Protein AF-A0A0A0LWU3-F1 (afdb_monomer_lite)

Foldseek 3Di:
DDPPPPPDPPPDDPPVVVQLVVQLVVLVVLVVVLVVPPLVSLQVNLVCLCVVGSHRNDNPSSVVSNVSSVVSVVVVVVVPPPDDD

Organism: Cucumis sativus (NCBI:txid3659)

Sequence (85 aa):
MEISGATEALNRVPLSEVVSDCVKRWFKDTLKEAKAGDINMQVLVGQMYYSGYGVPRDAQKGRIWMTKASRSRSSVWKVSDKHPG

Structure (mmCIF, N/CA/C/O backbone):
data_AF-A0A0A0LWU3-F1
#
_entry.id   AF-A0A0A0LWU3-F1
#
loop_
_atom_site.group_PDB
_atom_site.id
_atom_site.type_symbol
_atom_site.label_atom_id
_atom_site.label_alt_id
_atom_site.label_comp_id
_atom_site.label_asym_id
_atom_site.label_entity_id
_atom_site.label_seq_id
_atom_site.pdbx_PDB_ins_code
_atom_site.Cartn_x
_atom_site.Cartn_y
_atom_site.Cartn_z
_atom_site.occupancy
_atom_site.B_iso_or_equiv
_atom_site.auth_seq_id
_atom_site.auth_comp_id
_atom_site.auth_asym_id
_atom_site.auth_atom_id
_atom_site.pdbx_PDB_model_num
ATOM 1 N N . MET A 1 1 ? -12.993 18.592 51.872 1.00 39.50 1 MET A N 1
ATOM 2 C CA . MET A 1 1 ? -11.938 17.633 51.486 1.00 39.50 1 MET A CA 1
ATOM 3 C C . MET A 1 1 ? -12.449 16.948 50.231 1.00 39.50 1 MET A C 1
ATOM 5 O O . MET A 1 1 ? -13.124 15.933 50.313 1.00 39.50 1 MET A O 1
ATOM 9 N N . GLU A 1 2 ? -12.303 17.625 49.092 1.00 39.09 2 GLU A N 1
ATOM 10 C CA . GLU A 1 2 ? -12.805 17.126 47.813 1.00 39.09 2 GLU A CA 1
ATOM 11 C C . GLU A 1 2 ? -11.828 16.065 47.329 1.00 39.09 2 GLU A C 1
ATOM 13 O O . GLU A 1 2 ? -10.647 16.331 47.109 1.00 39.09 2 GLU A O 1
ATOM 18 N N . ILE A 1 3 ? -12.304 14.827 47.283 1.00 49.94 3 ILE A N 1
ATOM 19 C CA . ILE A 1 3 ? -11.528 13.714 46.769 1.00 49.94 3 ILE A CA 1
ATOM 20 C C . ILE A 1 3 ? -11.452 13.933 45.263 1.00 49.94 3 ILE A C 1
ATOM 22 O O . ILE A 1 3 ? -12.422 13.690 44.547 1.00 49.94 3 ILE A O 1
ATOM 26 N N . SER A 1 4 ? -10.301 14.425 44.806 1.00 50.81 4 SER A N 1
ATOM 27 C CA . SER A 1 4 ? -9.882 14.485 43.406 1.00 50.81 4 SER A CA 1
ATOM 28 C C . SER A 1 4 ? -9.770 13.067 42.842 1.00 50.81 4 SER A C 1
ATOM 30 O O . SER A 1 4 ? -8.690 12.555 42.572 1.00 50.81 4 SER A O 1
ATOM 32 N N . GLY A 1 5 ? -10.912 12.401 42.697 1.00 49.22 5 GLY A N 1
ATOM 33 C CA . GLY A 1 5 ? -11.081 11.106 42.059 1.00 49.22 5 GLY A CA 1
ATOM 34 C C . GLY A 1 5 ? -11.167 11.249 40.545 1.00 49.22 5 GLY A C 1
ATOM 35 O O . GLY A 1 5 ? -12.024 10.633 39.924 1.00 49.22 5 GLY A O 1
ATOM 36 N N . ALA A 1 6 ? -10.2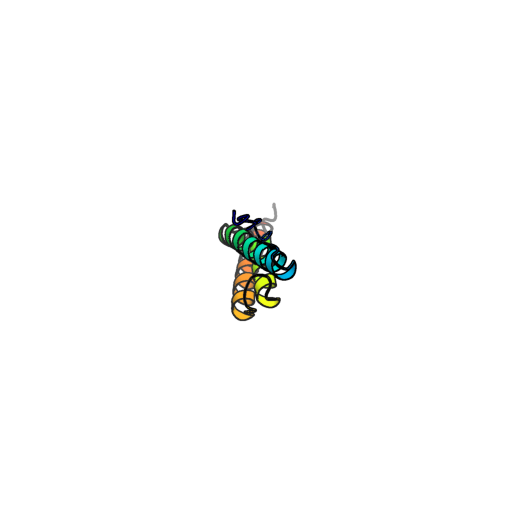94 12.054 39.937 1.00 48.38 6 ALA A N 1
ATOM 37 C CA . ALA A 1 6 ? -10.051 11.993 38.501 1.00 48.38 6 ALA A CA 1
ATOM 38 C C . ALA A 1 6 ? -9.103 10.814 38.249 1.00 48.38 6 ALA A C 1
ATOM 40 O O . ALA A 1 6 ? -7.934 10.978 37.910 1.00 48.38 6 ALA A O 1
ATOM 41 N N . THR A 1 7 ? -9.605 9.607 38.507 1.00 51.72 7 THR A N 1
ATOM 42 C CA . THR A 1 7 ? -8.973 8.381 38.034 1.00 51.72 7 THR A CA 1
ATOM 43 C C . THR A 1 7 ? -9.048 8.423 36.519 1.00 51.72 7 THR A C 1
ATOM 45 O O . THR A 1 7 ? -10.104 8.213 35.932 1.00 51.72 7 THR A O 1
ATOM 48 N N . GLU A 1 8 ? -7.930 8.835 35.927 1.00 55.19 8 GLU A N 1
ATOM 49 C CA . GLU A 1 8 ? -7.418 8.441 34.621 1.00 55.19 8 GLU A CA 1
ATOM 50 C C . GLU A 1 8 ? -8.400 7.538 33.876 1.00 55.19 8 GLU A C 1
ATOM 52 O O . GLU A 1 8 ? -8.395 6.313 34.023 1.00 55.19 8 GLU A O 1
ATOM 57 N N . ALA A 1 9 ? -9.320 8.175 33.146 1.00 57.12 9 ALA A N 1
ATOM 58 C CA . ALA A 1 9 ? -10.240 7.488 32.267 1.00 57.12 9 ALA A CA 1
ATOM 59 C C . ALA A 1 9 ? -9.369 6.711 31.285 1.00 57.12 9 ALA A C 1
ATOM 61 O O . ALA A 1 9 ? -8.798 7.293 30.365 1.00 57.12 9 ALA A O 1
ATOM 62 N N . LEU A 1 10 ? -9.192 5.415 31.565 1.00 58.69 10 LEU A N 1
ATOM 63 C CA . LEU A 1 10 ? -8.449 4.473 30.742 1.00 58.69 10 LEU A CA 1
ATOM 64 C C . LEU A 1 10 ? -8.790 4.796 29.293 1.00 58.69 10 LEU A C 1
ATOM 66 O O . LEU A 1 10 ? -9.965 4.732 28.930 1.00 58.69 10 LEU A O 1
ATOM 70 N N . ASN A 1 11 ? -7.785 5.208 28.521 1.00 69.81 11 ASN A N 1
ATOM 71 C CA . ASN A 1 11 ? -7.906 5.652 27.137 1.00 69.81 11 ASN A CA 1
ATOM 72 C C . ASN A 1 11 ? -8.322 4.460 26.256 1.00 69.81 11 ASN A C 1
ATOM 74 O O . ASN A 1 11 ? -7.521 3.856 25.544 1.00 69.81 11 ASN A O 1
ATOM 78 N N . ARG A 1 12 ? -9.573 4.023 26.421 1.00 75.12 12 ARG A N 1
ATOM 79 C CA . ARG A 1 12 ? -10.165 2.863 25.771 1.00 75.12 12 ARG A CA 1
ATOM 80 C C . ARG A 1 12 ? -10.620 3.311 24.400 1.00 75.12 12 ARG A C 1
ATOM 82 O O . ARG A 1 12 ? -11.755 3.732 24.207 1.00 75.12 12 ARG A O 1
ATOM 89 N N . VAL A 1 13 ? -9.702 3.213 23.456 1.00 83.00 13 VAL A N 1
ATOM 90 C CA . VAL A 1 13 ? -10.020 3.340 22.040 1.00 83.00 13 VAL A CA 1
ATOM 91 C C . VAL A 1 13 ? -10.807 2.108 21.578 1.00 83.00 13 VAL A C 1
ATOM 93 O O . VAL A 1 13 ? -10.516 0.984 22.009 1.00 83.00 13 VAL A O 1
ATOM 96 N N . PRO A 1 14 ? -11.822 2.278 20.717 1.00 88.94 14 PRO A N 1
ATOM 97 C CA . PRO A 1 14 ? -12.540 1.153 20.145 1.00 88.94 14 PRO A CA 1
ATOM 98 C C . PRO A 1 14 ? -11.581 0.289 19.320 1.00 88.94 14 PRO A C 1
ATOM 100 O O . PRO A 1 14 ? -10.696 0.794 18.628 1.00 88.94 14 PRO A O 1
ATOM 103 N N . LEU A 1 15 ? -11.778 -1.032 19.346 1.00 86.75 15 LEU A N 1
ATOM 104 C CA . LEU A 1 15 ? -10.922 -1.975 18.617 1.00 86.75 15 LEU A CA 1
ATOM 105 C C . LEU A 1 15 ? -10.830 -1.630 17.122 1.00 86.75 15 LEU A C 1
ATOM 107 O O . LEU A 1 15 ? -9.776 -1.787 16.513 1.00 86.75 15 LEU A O 1
ATOM 111 N N . SER A 1 16 ? -11.910 -1.101 16.544 1.00 87.81 16 SER A N 1
ATOM 112 C CA . SER A 1 16 ? -11.943 -0.623 15.160 1.00 87.81 16 SER A CA 1
ATOM 113 C C . SER A 1 16 ? -10.924 0.482 14.874 1.00 87.81 16 SER A C 1
ATOM 115 O O . SER A 1 16 ? -10.361 0.517 13.784 1.00 87.81 16 SER A O 1
ATOM 117 N N . GLU A 1 17 ? -10.672 1.377 15.829 1.00 88.38 17 GLU A N 1
ATOM 118 C CA . GLU A 1 17 ? -9.706 2.467 15.687 1.00 88.38 17 GLU A CA 1
ATOM 119 C C . GLU A 1 17 ? -8.273 1.946 15.778 1.00 88.38 17 GLU A C 1
ATOM 121 O O . GLU A 1 17 ? -7.462 2.241 14.903 1.00 88.38 17 GLU A O 1
ATOM 126 N N . VAL A 1 18 ? -7.999 1.061 16.741 1.00 89.69 18 VAL A N 1
ATOM 127 C CA . VAL A 1 18 ? -6.697 0.384 16.859 1.00 89.69 18 VAL A CA 1
ATOM 128 C C . VAL A 1 18 ? -6.376 -0.395 15.586 1.00 89.69 18 VAL A C 1
ATOM 130 O O . VAL A 1 18 ? -5.294 -0.247 15.021 1.00 89.69 18 VAL A O 1
ATOM 133 N N . VAL A 1 19 ? -7.331 -1.188 15.094 1.00 90.38 19 VAL A N 1
ATOM 134 C CA . VAL A 1 19 ? -7.174 -1.953 13.852 1.00 90.38 19 VAL A CA 1
ATOM 135 C C . VAL A 1 19 ? -6.970 -1.008 12.668 1.00 90.38 19 VAL A C 1
ATOM 137 O O . VAL A 1 19 ? -6.060 -1.229 11.873 1.00 90.38 19 VAL A O 1
ATOM 140 N N . SER A 1 20 ? -7.746 0.074 12.562 1.00 89.88 20 SER A N 1
ATOM 141 C CA . SER A 1 20 ? -7.575 1.078 11.503 1.00 89.88 20 SER A CA 1
ATOM 142 C C . SER A 1 20 ? -6.165 1.671 11.507 1.00 89.88 20 SER A C 1
ATOM 144 O O . SER A 1 20 ? -5.518 1.747 10.461 1.00 89.88 20 SER A O 1
ATOM 146 N N . ASP A 1 21 ? -5.639 2.019 12.677 1.00 91.88 21 ASP A N 1
ATOM 147 C CA . ASP A 1 21 ? -4.293 2.565 12.809 1.00 91.88 21 ASP A CA 1
ATOM 148 C C . ASP A 1 21 ? -3.197 1.545 12.505 1.00 91.88 21 ASP A C 1
ATOM 150 O O . ASP A 1 21 ? -2.220 1.886 11.831 1.00 91.88 21 ASP A O 1
ATOM 154 N N . CYS A 1 22 ? -3.368 0.287 12.914 1.0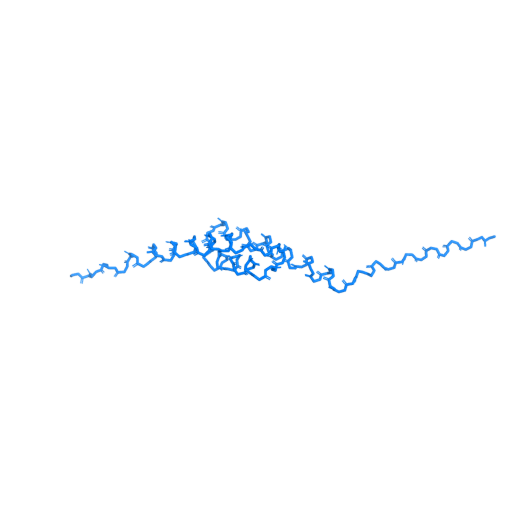0 92.69 22 CYS A N 1
ATOM 155 C CA . CYS A 1 22 ? -2.482 -0.803 12.513 1.00 92.69 22 CYS A CA 1
ATOM 156 C C . CYS A 1 22 ? -2.437 -0.945 10.989 1.00 92.69 22 CYS A C 1
ATOM 158 O O . CYS A 1 22 ? -1.352 -1.003 10.413 1.00 92.69 22 CYS A O 1
ATOM 160 N N . VAL A 1 23 ? -3.592 -0.925 10.316 1.00 93.06 23 VAL A N 1
ATOM 161 C CA . VAL A 1 23 ? -3.655 -1.061 8.854 1.00 93.06 23 VAL A CA 1
ATOM 162 C C . VAL A 1 23 ? -3.052 0.170 8.159 1.00 93.06 23 VAL A C 1
ATOM 164 O O . VAL A 1 23 ? -2.341 0.020 7.166 1.00 93.06 23 VAL A O 1
ATOM 167 N N . LYS A 1 24 ? -3.240 1.388 8.690 1.00 94.31 24 LYS A N 1
ATOM 168 C CA . LYS A 1 24 ? -2.566 2.600 8.178 1.00 94.31 24 LYS A CA 1
ATOM 169 C C . LYS A 1 24 ? -1.044 2.510 8.304 1.00 94.31 24 LYS A C 1
ATOM 171 O O . LYS A 1 24 ? -0.331 2.921 7.390 1.00 94.31 24 LYS A O 1
ATOM 176 N N . ARG A 1 25 ? -0.528 2.016 9.435 1.00 95.31 25 ARG A N 1
ATOM 177 C CA . ARG A 1 25 ? 0.919 1.822 9.646 1.00 95.31 25 ARG A CA 1
ATOM 178 C C . ARG A 1 25 ? 1.463 0.754 8.706 1.00 95.31 25 ARG A C 1
ATOM 180 O O . ARG A 1 25 ? 2.420 1.020 7.988 1.00 95.31 25 ARG A O 1
ATOM 187 N N . TRP A 1 26 ? 0.765 -0.373 8.603 1.00 94.88 26 TRP A N 1
ATOM 188 C CA . TRP A 1 26 ? 1.111 -1.444 7.676 1.00 94.88 26 TRP A CA 1
ATOM 189 C C . TRP A 1 26 ? 1.165 -0.962 6.222 1.00 94.88 26 TRP A C 1
ATOM 191 O O . TRP A 1 26 ? 2.107 -1.289 5.500 1.00 94.88 26 TRP A O 1
ATOM 201 N N . PHE A 1 27 ? 0.223 -0.111 5.800 1.00 95.69 27 PHE A N 1
ATOM 202 C CA . PHE A 1 27 ? 0.276 0.511 4.478 1.00 95.69 27 PHE A CA 1
ATOM 203 C C . PHE A 1 27 ? 1.553 1.339 4.286 1.00 95.69 27 PHE A C 1
ATOM 205 O O . PHE A 1 27 ? 2.191 1.255 3.238 1.00 95.69 27 PHE A O 1
ATOM 212 N N . LYS A 1 28 ? 1.944 2.138 5.287 1.00 95.88 28 LYS A N 1
ATOM 213 C CA . LYS A 1 28 ? 3.153 2.973 5.216 1.00 95.88 28 LYS A CA 1
ATOM 214 C C . LYS A 1 28 ? 4.421 2.132 5.093 1.00 95.88 28 LYS A C 1
ATOM 216 O O . LYS A 1 28 ? 5.258 2.451 4.249 1.00 95.88 28 LYS A O 1
ATOM 221 N N . ASP A 1 29 ? 4.537 1.068 5.882 1.00 95.50 29 ASP A N 1
ATOM 222 C CA . ASP A 1 29 ? 5.697 0.173 5.849 1.00 95.50 29 ASP A CA 1
ATOM 223 C C . ASP A 1 29 ? 5.773 -0.561 4.507 1.00 95.50 29 ASP A C 1
ATOM 225 O O . ASP A 1 29 ? 6.795 -0.519 3.825 1.00 95.50 29 ASP A O 1
ATOM 229 N N . THR A 1 30 ? 4.646 -1.102 4.041 1.00 95.00 30 THR A N 1
ATOM 230 C CA . THR A 1 30 ? 4.552 -1.739 2.719 1.00 95.00 30 THR A CA 1
ATOM 231 C C . THR A 1 30 ? 4.921 -0.760 1.600 1.00 95.00 30 THR A C 1
ATOM 233 O O . THR A 1 30 ? 5.647 -1.105 0.669 1.00 95.00 30 THR A O 1
ATOM 236 N N . LEU A 1 31 ? 4.466 0.494 1.687 1.00 95.31 31 LEU A N 1
ATOM 237 C CA . LEU A 1 31 ? 4.786 1.532 0.709 1.00 95.31 31 LEU A CA 1
ATOM 238 C C . LEU A 1 31 ? 6.280 1.866 0.681 1.00 95.31 31 LEU A C 1
ATOM 240 O O . LEU A 1 31 ? 6.815 2.163 -0.390 1.00 95.31 31 LEU A O 1
ATOM 244 N N . LYS A 1 32 ? 6.954 1.839 1.832 1.00 96.75 32 LYS A N 1
ATOM 245 C CA . LYS A 1 32 ? 8.401 2.049 1.923 1.00 96.75 32 LYS A CA 1
ATOM 246 C C . LYS A 1 32 ? 9.154 0.946 1.177 1.00 96.75 32 LYS A C 1
ATOM 248 O O . LYS A 1 32 ? 9.968 1.263 0.312 1.00 96.75 32 LYS A O 1
ATOM 253 N N . GLU A 1 33 ? 8.811 -0.314 1.416 1.00 94.81 33 GLU A N 1
ATOM 254 C CA . GLU A 1 33 ? 9.446 -1.460 0.749 1.00 94.81 33 GLU A CA 1
ATOM 255 C C . GLU A 1 33 ? 9.112 -1.524 -0.753 1.00 94.81 33 GLU A C 1
ATOM 257 O O . GLU A 1 33 ? 9.976 -1.744 -1.605 1.00 94.81 33 GLU A O 1
ATOM 262 N N . ALA A 1 34 ? 7.871 -1.198 -1.127 1.00 94.69 34 ALA A N 1
ATOM 263 C CA . ALA A 1 34 ? 7.465 -1.095 -2.527 1.00 94.69 34 ALA A CA 1
ATOM 264 C C . ALA A 1 34 ? 8.270 -0.024 -3.288 1.00 94.69 34 ALA A C 1
ATOM 266 O O . ALA A 1 34 ? 8.578 -0.181 -4.478 1.00 94.69 34 ALA A O 1
ATOM 267 N N . LYS A 1 35 ? 8.618 1.081 -2.612 1.00 92.88 35 LYS A N 1
ATOM 268 C CA . LYS A 1 35 ? 9.501 2.129 -3.147 1.00 92.88 35 LYS A CA 1
ATOM 269 C C . LYS A 1 35 ? 10.959 1.680 -3.220 1.00 92.88 35 LYS A C 1
ATOM 271 O O . LYS A 1 35 ? 11.620 2.075 -4.176 1.00 92.88 35 LYS A O 1
ATOM 276 N N . ALA A 1 36 ? 11.420 0.854 -2.279 1.00 92.25 36 ALA A N 1
ATOM 277 C CA . ALA A 1 36 ? 12.753 0.248 -2.300 1.00 92.25 36 ALA A CA 1
ATOM 278 C C . ALA A 1 36 ? 12.949 -0.730 -3.474 1.00 92.25 36 ALA A C 1
ATOM 280 O O . ALA A 1 36 ? 14.078 -1.019 -3.853 1.00 92.25 36 ALA A O 1
ATOM 281 N N . GLY A 1 37 ? 11.857 -1.177 -4.103 1.00 88.94 37 GLY A N 1
ATOM 282 C CA . GLY A 1 37 ? 11.891 -1.977 -5.328 1.00 88.94 37 GLY A CA 1
ATOM 283 C C . GLY A 1 37 ? 11.383 -3.402 -5.153 1.00 88.94 37 GLY A C 1
ATOM 284 O O . GLY A 1 37 ? 11.357 -4.143 -6.135 1.00 88.94 37 GLY A O 1
ATOM 285 N N . ASP A 1 38 ? 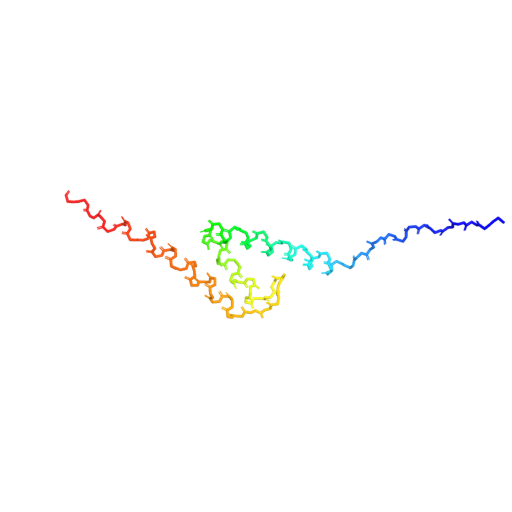10.930 -3.772 -3.953 1.00 91.75 38 ASP A N 1
ATOM 286 C CA . ASP A 1 38 ? 10.349 -5.087 -3.709 1.00 91.75 38 ASP A CA 1
ATOM 287 C C . ASP A 1 38 ? 9.057 -5.259 -4.526 1.00 91.75 38 ASP A C 1
ATOM 289 O O . ASP A 1 38 ? 8.075 -4.524 -4.374 1.00 91.75 38 ASP A O 1
ATOM 293 N N . ILE A 1 39 ? 9.071 -6.240 -5.430 1.00 91.19 39 ILE A N 1
ATOM 294 C CA . ILE A 1 39 ? 7.972 -6.513 -6.361 1.00 91.19 39 ILE A CA 1
ATOM 295 C C . ILE A 1 39 ? 6.731 -7.006 -5.607 1.00 91.19 39 ILE A C 1
ATOM 297 O O . ILE A 1 39 ? 5.616 -6.616 -5.953 1.00 91.19 39 ILE A O 1
ATOM 301 N N . ASN A 1 40 ? 6.905 -7.829 -4.570 1.00 91.38 40 ASN A N 1
ATOM 302 C CA . ASN A 1 40 ? 5.795 -8.339 -3.767 1.00 91.38 40 ASN A CA 1
ATOM 303 C C . ASN A 1 40 ? 5.112 -7.192 -3.021 1.00 91.38 40 ASN A C 1
ATOM 305 O O . ASN A 1 40 ? 3.885 -7.119 -2.994 1.00 91.38 40 ASN A O 1
ATOM 309 N N . MET A 1 41 ? 5.891 -6.245 -2.499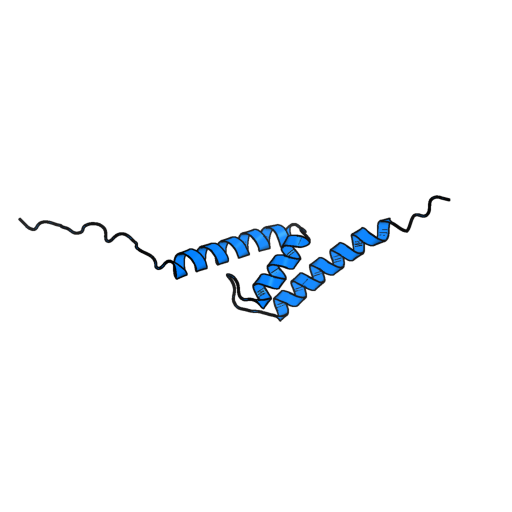 1.00 95.19 41 MET A N 1
ATOM 310 C CA . MET A 1 41 ? 5.358 -5.069 -1.811 1.00 95.19 41 MET A CA 1
ATOM 311 C C . MET A 1 41 ? 4.679 -4.103 -2.782 1.00 95.19 41 MET A C 1
ATOM 313 O O . MET A 1 41 ? 3.643 -3.533 -2.453 1.00 95.19 41 MET A O 1
ATOM 317 N N . GLN A 1 42 ? 5.177 -3.962 -4.015 1.00 94.44 42 GLN A N 1
ATOM 318 C CA . GLN A 1 42 ? 4.472 -3.210 -5.063 1.00 94.44 42 GLN A CA 1
ATOM 319 C C . GLN A 1 42 ? 3.108 -3.830 -5.397 1.00 94.44 42 GLN A C 1
ATOM 321 O O . GLN A 1 42 ? 2.124 -3.101 -5.546 1.00 94.44 42 GLN A O 1
ATOM 326 N N . VAL A 1 43 ? 3.021 -5.162 -5.463 1.00 95.06 43 VAL A N 1
ATOM 327 C CA . VAL A 1 43 ? 1.740 -5.869 -5.618 1.00 95.06 43 VAL A CA 1
ATOM 328 C C . VAL A 1 43 ? 0.846 -5.633 -4.395 1.00 95.06 43 VAL A C 1
ATOM 330 O O . VAL A 1 43 ? -0.320 -5.270 -4.544 1.00 95.06 43 VAL A O 1
ATOM 333 N N . LEU A 1 44 ? 1.385 -5.754 -3.182 1.00 95.31 44 LEU A N 1
ATOM 334 C CA . LEU A 1 44 ? 0.611 -5.573 -1.956 1.00 95.31 44 LEU A CA 1
ATOM 335 C C . LEU A 1 44 ? 0.041 -4.150 -1.839 1.00 95.31 44 LEU A C 1
ATOM 337 O O . LEU A 1 44 ? -1.160 -3.998 -1.633 1.00 95.31 44 LEU A O 1
ATOM 341 N N . VAL A 1 45 ? 0.837 -3.101 -2.089 1.00 96.19 45 VAL A N 1
ATOM 342 C CA . VAL A 1 45 ? 0.349 -1.706 -2.128 1.00 96.19 45 VAL A CA 1
ATOM 343 C C . VAL A 1 45 ? -0.774 -1.542 -3.149 1.00 96.19 45 VAL A C 1
ATOM 345 O O . VAL A 1 45 ? -1.773 -0.874 -2.874 1.00 96.19 45 VAL A O 1
ATOM 348 N N . GLY A 1 46 ? -0.643 -2.161 -4.325 1.00 95.88 46 GLY A N 1
ATOM 349 C CA . GLY A 1 46 ? -1.689 -2.110 -5.339 1.00 95.88 46 GLY A CA 1
ATOM 350 C C . GLY A 1 46 ? -3.002 -2.732 -4.855 1.00 95.88 46 GLY A C 1
ATOM 351 O O . G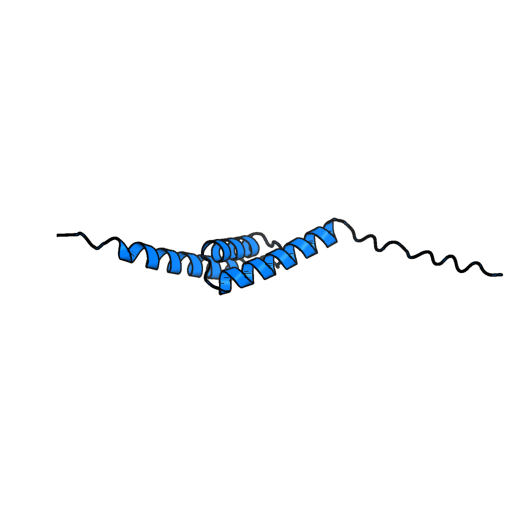LY A 1 46 ? -4.059 -2.130 -5.033 1.00 95.88 46 GLY A O 1
ATOM 352 N N . GLN A 1 47 ? -2.942 -3.887 -4.185 1.00 95.25 47 GLN A N 1
ATOM 353 C CA . GLN A 1 47 ? -4.110 -4.528 -3.570 1.00 95.25 47 GLN A CA 1
ATOM 354 C C . GLN A 1 47 ? -4.716 -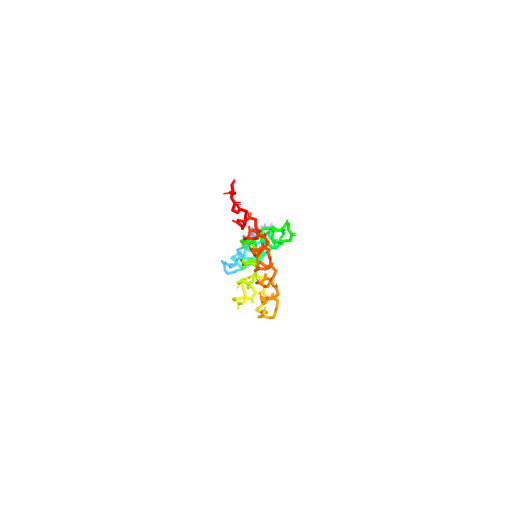3.674 -2.451 1.00 95.25 47 GLN A C 1
ATOM 356 O O . GLN A 1 47 ? -5.933 -3.499 -2.415 1.00 95.25 47 GLN A O 1
ATOM 361 N N . MET A 1 48 ? -3.891 -3.077 -1.587 1.00 95.19 48 MET A N 1
ATOM 362 C CA . MET A 1 48 ? -4.369 -2.196 -0.516 1.00 95.19 48 MET A CA 1
ATOM 363 C C . MET A 1 48 ? -5.138 -0.992 -1.072 1.00 95.19 48 MET A C 1
ATOM 365 O O . MET A 1 48 ? -6.186 -0.642 -0.532 1.00 95.19 48 MET A O 1
ATOM 369 N N . TYR A 1 49 ? -4.695 -0.420 -2.195 1.00 97.31 49 TYR A N 1
ATOM 370 C CA . TYR A 1 49 ? -5.434 0.630 -2.898 1.00 97.31 49 TYR A CA 1
ATOM 371 C C . TYR A 1 49 ? -6.746 0.148 -3.533 1.00 97.31 49 TYR A C 1
ATOM 373 O O . TYR A 1 49 ? -7.706 0.915 -3.577 1.00 97.31 49 TYR A O 1
ATOM 381 N N . TYR A 1 50 ? -6.832 -1.094 -4.016 1.00 95.50 50 TYR A N 1
ATOM 382 C CA . TYR A 1 50 ? -8.094 -1.636 -4.537 1.00 95.50 50 TYR A CA 1
ATOM 383 C C . TYR A 1 50 ? -9.116 -1.919 -3.438 1.00 95.50 50 TYR A C 1
ATOM 385 O O . TYR A 1 50 ? -10.302 -1.650 -3.632 1.00 95.50 50 TYR A O 1
ATOM 393 N N . SER A 1 51 ? -8.655 -2.439 -2.303 1.00 92.31 51 SER A N 1
ATOM 394 C CA . SER A 1 51 ? -9.511 -2.825 -1.180 1.00 92.31 51 SER A CA 1
ATOM 395 C C . SER A 1 51 ? -9.816 -1.670 -0.225 1.00 92.31 51 SER A C 1
ATOM 397 O O . SER A 1 51 ? -10.811 -1.718 0.489 1.00 92.31 51 SER A O 1
ATOM 399 N N . GLY A 1 52 ? -8.992 -0.618 -0.215 1.00 92.69 52 GLY A N 1
ATOM 400 C CA . GLY A 1 52 ? -9.106 0.490 0.735 1.00 92.69 52 GLY A CA 1
ATOM 401 C C . GLY A 1 52 ? -8.541 0.166 2.126 1.00 92.69 52 GLY A C 1
ATOM 402 O O . GLY A 1 52 ? -9.025 0.683 3.132 1.00 92.69 52 GLY A O 1
ATOM 403 N N . TYR A 1 53 ? -7.537 -0.713 2.212 1.00 90.69 53 TYR A N 1
ATOM 404 C CA . TYR A 1 53 ? -6.907 -1.067 3.486 1.00 90.69 53 TYR A CA 1
ATOM 405 C C . TYR A 1 53 ? -5.911 0.012 3.909 1.00 90.69 53 TYR A C 1
ATOM 407 O O . TYR A 1 53 ? -4.880 0.196 3.268 1.00 90.69 53 TYR A O 1
ATOM 415 N N . GLY A 1 54 ? -6.214 0.735 4.992 1.00 87.25 54 GLY A N 1
ATOM 416 C CA . GLY A 1 54 ? -5.309 1.738 5.578 1.00 87.25 54 GLY A CA 1
ATOM 417 C C . GLY A 1 54 ? -5.168 3.019 4.752 1.00 87.25 54 GLY A C 1
ATOM 418 O O . GLY A 1 54 ? -4.534 3.972 5.198 1.00 87.25 54 GLY A O 1
ATOM 419 N N . VAL A 1 55 ? -5.788 3.056 3.573 1.00 92.69 55 VAL A N 1
ATOM 420 C CA . VAL A 1 55 ? -5.884 4.201 2.671 1.00 92.69 55 VAL A CA 1
ATOM 421 C C . VAL A 1 55 ? -7.237 4.201 1.970 1.00 92.69 55 VAL A C 1
ATOM 423 O O . VAL A 1 55 ? -7.823 3.136 1.786 1.00 92.69 55 VAL A O 1
ATOM 426 N N . PRO A 1 56 ? -7.734 5.366 1.525 1.00 94.06 56 PRO A N 1
ATOM 427 C CA . PRO A 1 56 ? -8.910 5.417 0.671 1.00 94.06 56 PRO A CA 1
ATOM 428 C C . PRO A 1 56 ? -8.722 4.560 -0.582 1.00 94.06 56 PRO A C 1
ATOM 430 O O . PRO A 1 56 ? -7.647 4.557 -1.193 1.00 94.06 56 PRO A O 1
ATOM 433 N N . ARG A 1 57 ? -9.786 3.853 -0.969 1.00 94.81 57 ARG A N 1
ATOM 434 C CA . ARG A 1 57 ? -9.804 3.051 -2.190 1.00 94.81 57 ARG A CA 1
ATOM 435 C C . ARG A 1 57 ? -9.508 3.938 -3.399 1.00 94.81 57 ARG A C 1
ATOM 437 O O . ARG A 1 57 ? -10.212 4.908 -3.658 1.00 94.81 57 ARG A O 1
ATOM 444 N N . ASP A 1 58 ? -8.490 3.561 -4.158 1.00 96.88 58 ASP A N 1
ATOM 445 C CA . ASP A 1 58 ? -8.035 4.264 -5.353 1.00 96.88 58 ASP A CA 1
ATOM 446 C C . ASP A 1 58 ? -7.548 3.243 -6.385 1.00 96.88 58 ASP A C 1
ATOM 448 O O . ASP A 1 58 ? -6.381 2.849 -6.442 1.00 96.88 58 ASP A O 1
ATOM 452 N N . ALA A 1 59 ? -8.471 2.799 -7.234 1.00 94.00 59 ALA A N 1
ATOM 453 C CA . ALA A 1 59 ? -8.173 1.809 -8.262 1.00 94.00 59 ALA A CA 1
ATOM 454 C C . ALA A 1 59 ? -7.128 2.302 -9.283 1.00 94.00 59 ALA A C 1
ATOM 456 O O . ALA A 1 59 ? -6.433 1.486 -9.889 1.00 94.00 59 ALA A O 1
ATOM 457 N N . GLN A 1 60 ? -6.996 3.618 -9.487 1.00 95.94 60 GLN A N 1
ATOM 458 C CA . GLN A 1 60 ? -6.008 4.177 -10.406 1.00 95.94 60 GLN A CA 1
ATOM 459 C C . GLN A 1 60 ? -4.599 4.031 -9.832 1.00 95.94 60 GLN A C 1
ATOM 461 O O . GLN A 1 60 ? -3.718 3.509 -10.518 1.00 95.94 60 GLN A O 1
ATOM 466 N N . LYS A 1 61 ? -4.393 4.406 -8.563 1.00 94.88 61 LYS A N 1
ATOM 467 C CA . LYS A 1 61 ? -3.120 4.157 -7.869 1.00 94.88 61 LYS A CA 1
ATOM 468 C C . LYS A 1 61 ? -2.814 2.665 -7.789 1.00 94.88 61 LYS A C 1
ATOM 470 O O . LYS A 1 61 ? -1.677 2.276 -8.055 1.00 94.88 61 LYS A O 1
ATOM 475 N N . GLY A 1 62 ? -3.823 1.829 -7.533 1.00 95.88 62 GLY A N 1
ATOM 476 C CA . GLY A 1 62 ? -3.698 0.370 -7.567 1.00 95.88 62 GLY A CA 1
ATOM 477 C C . GLY A 1 62 ? -3.104 -0.152 -8.881 1.00 95.88 62 GLY A C 1
ATOM 478 O O . GLY A 1 62 ? -2.113 -0.884 -8.873 1.00 95.88 62 GLY A O 1
ATOM 479 N N . ARG A 1 63 ? -3.643 0.292 -10.028 1.00 95.25 63 ARG A N 1
ATOM 480 C CA . ARG A 1 63 ? -3.121 -0.061 -11.365 1.00 95.25 63 ARG A CA 1
ATOM 481 C C . ARG A 1 63 ? -1.684 0.398 -11.594 1.00 95.25 63 ARG A C 1
ATOM 483 O O . ARG A 1 63 ? -0.904 -0.338 -12.198 1.00 95.25 63 ARG A O 1
ATOM 490 N N . ILE A 1 64 ? -1.326 1.593 -11.128 1.00 94.88 64 ILE A N 1
ATOM 491 C CA . ILE A 1 64 ? 0.033 2.135 -11.283 1.00 94.88 64 ILE A CA 1
ATOM 492 C C . ILE A 1 64 ? 1.044 1.236 -10.562 1.00 94.88 64 ILE A C 1
ATOM 494 O O . ILE A 1 64 ? 2.056 0.852 -11.151 1.00 94.88 64 ILE A O 1
ATOM 498 N N . TRP A 1 65 ? 0.748 0.841 -9.321 1.00 94.88 65 TRP A N 1
ATOM 499 C CA . TRP A 1 65 ? 1.609 -0.058 -8.549 1.00 94.88 65 TRP A CA 1
ATOM 500 C C . TRP A 1 65 ? 1.715 -1.455 -9.170 1.00 94.88 65 TRP A C 1
ATOM 502 O O . TRP A 1 65 ? 2.820 -1.983 -9.289 1.00 94.88 65 TRP A O 1
ATOM 512 N N . MET A 1 66 ? 0.610 -2.002 -9.683 1.00 92.50 66 MET A N 1
ATOM 513 C CA . MET A 1 66 ? 0.618 -3.271 -10.427 1.00 92.50 66 MET A CA 1
ATOM 514 C C . MET A 1 66 ? 1.473 -3.208 -11.695 1.00 92.50 66 MET A C 1
ATOM 516 O O . MET A 1 66 ? 2.229 -4.132 -11.989 1.00 92.50 66 MET A O 1
ATOM 520 N N . THR A 1 67 ? 1.391 -2.101 -12.434 1.00 91.88 67 THR A N 1
ATOM 521 C CA . THR A 1 67 ? 2.187 -1.888 -13.652 1.00 91.88 67 THR A CA 1
ATOM 522 C C . THR A 1 67 ? 3.676 -1.771 -13.325 1.00 91.88 67 THR A C 1
ATOM 524 O O . THR A 1 67 ? 4.531 -2.246 -14.068 1.00 91.88 67 THR A O 1
ATOM 527 N N . LYS A 1 68 ? 4.014 -1.155 -12.188 1.00 89.19 68 LYS A N 1
ATOM 528 C CA . LYS A 1 68 ? 5.398 -1.075 -11.716 1.00 89.19 68 LYS A CA 1
ATOM 529 C C . LYS A 1 68 ? 5.951 -2.463 -11.369 1.00 89.19 68 LYS A C 1
ATOM 531 O O . LYS A 1 68 ? 7.041 -2.807 -11.830 1.00 89.19 68 LYS A O 1
ATOM 536 N N . ALA A 1 69 ? 5.158 -3.277 -10.671 1.00 88.44 69 ALA A N 1
ATOM 537 C CA . ALA A 1 69 ? 5.515 -4.653 -10.334 1.00 88.44 69 ALA A CA 1
ATOM 538 C C . ALA A 1 69 ? 5.711 -5.531 -11.584 1.00 88.44 69 ALA A C 1
ATOM 540 O O . ALA A 1 69 ? 6.695 -6.269 -11.684 1.00 88.44 69 ALA A O 1
ATOM 541 N N . SER A 1 70 ? 4.815 -5.424 -12.573 1.00 83.12 70 SER A N 1
ATOM 542 C CA . SER A 1 70 ? 4.888 -6.216 -13.808 1.00 83.12 70 SER A CA 1
ATOM 543 C C . SER A 1 70 ? 6.109 -5.869 -14.665 1.00 83.12 70 SER A C 1
ATOM 545 O O . SER A 1 70 ? 6.769 -6.771 -15.186 1.00 83.12 70 SER A O 1
ATOM 547 N N . ARG A 1 71 ? 6.475 -4.583 -14.752 1.00 77.19 71 ARG A N 1
ATOM 548 C CA . ARG A 1 71 ? 7.693 -4.136 -15.450 1.00 77.19 71 ARG A CA 1
ATOM 549 C C . ARG A 1 71 ? 8.962 -4.706 -14.820 1.00 77.19 71 ARG A C 1
ATOM 551 O O . ARG A 1 71 ? 9.859 -5.108 -15.552 1.00 77.19 71 ARG A O 1
ATOM 558 N N . SER A 1 72 ? 9.023 -4.782 -13.491 1.00 68.94 72 SER A N 1
ATOM 559 C CA . SER A 1 72 ? 10.174 -5.363 -12.791 1.00 68.94 72 SER A CA 1
ATOM 560 C C . SER A 1 72 ? 10.298 -6.873 -13.049 1.00 68.94 72 SER A C 1
ATOM 562 O O . SER A 1 72 ? 11.373 -7.358 -13.403 1.00 68.94 72 SER A O 1
ATOM 564 N N . ARG A 1 73 ? 9.178 -7.616 -13.002 1.00 61.06 73 ARG A N 1
ATOM 565 C CA . ARG A 1 73 ? 9.156 -9.055 -13.333 1.00 61.06 73 ARG A CA 1
ATOM 566 C C . ARG A 1 73 ? 9.616 -9.325 -14.771 1.00 61.06 73 ARG A C 1
ATOM 568 O O . ARG A 1 73 ? 10.358 -10.276 -14.995 1.00 61.06 73 ARG A O 1
ATOM 575 N N . SER A 1 74 ? 9.228 -8.486 -15.734 1.00 58.19 74 SER A N 1
ATOM 576 C CA . SER A 1 74 ? 9.651 -8.636 -17.135 1.00 58.19 74 SER A CA 1
ATOM 577 C C . SER A 1 74 ? 11.163 -8.471 -17.344 1.00 58.19 74 SER A C 1
ATOM 579 O O . SER A 1 74 ? 11.690 -9.033 -18.304 1.00 58.19 74 SER A O 1
ATOM 581 N N . SER A 1 75 ? 11.866 -7.731 -16.481 1.00 54.78 75 SER A N 1
ATOM 582 C CA . SER A 1 75 ? 13.325 -7.571 -16.569 1.00 54.78 75 SER A CA 1
ATOM 583 C C . SER A 1 75 ? 14.083 -8.807 -16.081 1.00 54.78 75 SER A C 1
ATOM 585 O O . SER A 1 75 ? 15.130 -9.129 -16.632 1.00 54.78 75 SER A O 1
ATOM 587 N N . VAL A 1 76 ? 13.538 -9.535 -15.100 1.00 53.69 76 VAL A N 1
ATOM 588 C CA . VAL A 1 76 ? 14.141 -10.777 -14.579 1.00 53.69 76 VAL A CA 1
ATOM 589 C C . VAL A 1 76 ? 14.039 -11.922 -15.598 1.00 53.69 76 VAL A C 1
ATOM 591 O O . VAL A 1 76 ? 14.958 -12.726 -15.716 1.00 53.69 76 VAL A O 1
ATOM 594 N N . TRP A 1 77 ? 12.973 -11.963 -16.404 1.00 49.78 77 TRP A N 1
ATOM 595 C CA . TRP A 1 77 ? 12.788 -13.003 -17.428 1.00 49.78 77 TRP A CA 1
ATOM 596 C C . TRP A 1 77 ? 13.688 -12.853 -18.663 1.00 49.78 77 TRP A C 1
ATOM 598 O O . TRP A 1 77 ? 13.966 -13.846 -19.325 1.00 49.78 77 TRP A O 1
ATOM 608 N N . LYS A 1 78 ? 14.219 -11.658 -18.952 1.00 49.44 78 LYS A N 1
ATOM 609 C CA . LYS A 1 78 ? 15.095 -11.434 -20.120 1.00 49.44 78 LYS A CA 1
ATOM 610 C C . LYS A 1 78 ? 16.518 -11.995 -19.982 1.00 49.44 78 LYS A C 1
ATOM 612 O O . LYS A 1 78 ? 17.295 -11.887 -20.924 1.00 49.44 78 LYS A O 1
ATOM 617 N N . VAL A 1 79 ? 16.879 -12.584 -18.840 1.00 55.69 79 VAL A N 1
ATOM 618 C CA . VAL A 1 79 ? 18.225 -13.153 -18.616 1.00 55.69 79 VAL A CA 1
ATOM 619 C C . VAL A 1 79 ? 18.294 -14.656 -18.937 1.00 55.69 79 VAL A C 1
ATOM 621 O O . VAL A 1 79 ? 19.389 -15.198 -19.044 1.00 55.69 79 VAL A O 1
ATOM 624 N N . SER A 1 80 ? 17.158 -15.330 -19.164 1.00 54.25 80 SER A N 1
ATOM 625 C CA . SER A 1 80 ? 17.139 -16.785 -19.413 1.00 54.25 80 SER A CA 1
ATOM 626 C C . SER A 1 80 ? 17.255 -17.197 -20.891 1.00 54.25 80 SER A C 1
ATOM 628 O O . SER A 1 80 ? 17.423 -18.377 -21.163 1.00 54.25 80 SER A O 1
ATOM 630 N N . ASP A 1 81 ? 17.259 -16.259 -21.847 1.00 55.59 81 ASP A N 1
ATOM 631 C CA . ASP A 1 81 ? 17.437 -16.548 -23.289 1.00 55.59 81 ASP A CA 1
ATOM 632 C C . ASP A 1 81 ? 18.905 -16.768 -23.720 1.00 55.59 81 ASP A C 1
ATOM 634 O O . ASP A 1 81 ? 19.217 -16.840 -24.913 1.00 55.59 81 ASP A O 1
ATOM 638 N N . LYS A 1 82 ? 19.843 -16.897 -22.772 1.00 57.25 82 LYS A N 1
ATOM 639 C CA . LYS A 1 82 ? 21.204 -17.353 -23.087 1.00 57.25 82 LYS A CA 1
ATOM 640 C C . LYS A 1 82 ? 21.218 -18.875 -23.200 1.00 57.25 82 LYS A C 1
ATOM 642 O O . LYS A 1 82 ? 21.548 -19.573 -22.248 1.00 57.25 82 LYS A O 1
ATOM 647 N N . HIS A 1 83 ? 20.874 -19.363 -24.387 1.00 55.06 83 HIS A N 1
ATOM 648 C CA . HIS A 1 83 ? 21.195 -20.715 -24.832 1.00 55.06 83 HIS A CA 1
ATOM 649 C C . HIS A 1 83 ? 22.727 -20.888 -24.780 1.00 55.06 83 HIS A C 1
ATOM 651 O O . HIS A 1 83 ? 23.424 -20.144 -25.477 1.00 55.06 83 HIS A O 1
ATOM 657 N N . PRO A 1 84 ? 23.286 -21.797 -23.959 1.00 59.78 84 PRO A N 1
ATOM 658 C CA . PRO A 1 84 ? 24.681 -22.185 -24.094 1.00 59.78 84 PRO A CA 1
ATOM 659 C C . PRO A 1 84 ? 24.783 -23.010 -25.380 1.00 59.78 84 PRO A C 1
ATOM 661 O O . PRO A 1 84 ? 24.193 -24.088 -25.465 1.00 59.78 84 PRO A O 1
ATOM 664 N N . GLY A 1 85 ? 25.438 -22.448 -26.395 1.00 55.97 85 GLY A N 1
ATOM 665 C CA . GLY A 1 85 ? 25.959 -23.220 -27.524 1.00 55.97 85 GLY A CA 1
ATOM 666 C C . GLY A 1 85 ? 27.210 -23.989 -27.129 1.00 55.97 85 GLY A C 1
ATOM 667 O O . GLY A 1 85 ? 27.862 -23.574 -26.141 1.00 55.97 85 GLY A O 1
#

pLDDT: mean 81.15, std 18.07, range [39.09, 97.31]

Radius of gyration: 22.11 Å; chains: 1; bounding box: 39×41×79 Å

InterPro domains:
  IPR006597 Sel1-like repeat [SM00671] (39-74)
  IPR011990 Tetratricopeptide-like helical domain superfamily [G3DSA:1.25.40.10] (15-76)

Secondary structure (DSSP, 8-state):
--------------HHHHHHHHHHHHHHHHHHHHHHT-HHHHHHHHHHHHHTSSS---HHHHHHHHHHHHHHHHHHHTTTT----